Protein AF-A0A818LX24-F1 (afdb_monomer_lite)

Sequence (92 aa):
MIGLSKRDRTTFSNLKEFVSSNENWKRLRHHLTNTKLPYISYLGIYLTDLIRIDTLHPHSGGLETNQRKNTMNNICRVISEFQQSTYGLFYL

Radius of gyration: 18.37 Å; chains: 1; bounding box: 48×26×52 Å

Secondary structure (DSSP, 8-state):
--PPPHHHHHHHHHHHHHT--TTTTHHHHHHHHHPPSS----HHHHHHHHHHHHHHS---SSSPPHHHHHHHHHHHHHHHHHHT--------

Structure (mmCIF, N/CA/C/O backbone):
data_AF-A0A818LX24-F1
#
_entry.id   AF-A0A818LX24-F1
#
loop_
_atom_site.group_PDB
_atom_site.id
_atom_site.type_symbol
_atom_site.label_atom_id
_atom_site.label_alt_id
_atom_site.label_comp_id
_atom_site.label_asym_id
_atom_site.label_entity_id
_atom_site.label_seq_id
_atom_site.pdbx_PDB_ins_code
_atom_site.Cartn_x
_atom_site.Cartn_y
_atom_site.Cartn_z
_atom_site.occupancy
_atom_site.B_iso_or_equiv
_atom_site.auth_seq_id
_atom_site.auth_comp_id
_atom_site.auth_asym_id
_atom_site.auth_atom_id
_atom_site.pdbx_PDB_model_num
ATOM 1 N N . MET A 1 1 ? -31.108 -16.474 16.345 1.00 45.81 1 MET A N 1
ATOM 2 C CA . MET A 1 1 ? -30.033 -15.814 15.572 1.00 45.81 1 MET A CA 1
ATOM 3 C C . MET A 1 1 ? -29.832 -14.433 16.187 1.00 45.81 1 MET A C 1
ATOM 5 O O . MET A 1 1 ? -30.719 -13.601 16.058 1.00 45.81 1 MET A O 1
ATOM 9 N N . ILE A 1 2 ? -28.781 -14.229 16.986 1.00 59.53 2 ILE A N 1
ATOM 10 C CA . ILE A 1 2 ? -28.557 -12.950 17.683 1.00 59.53 2 ILE A CA 1
ATOM 11 C C . ILE A 1 2 ? -28.123 -11.931 16.624 1.00 59.53 2 ILE A C 1
ATOM 13 O O . ILE A 1 2 ? -27.073 -12.083 16.007 1.00 59.53 2 ILE A O 1
ATOM 17 N N . GLY A 1 3 ? -28.976 -10.947 16.342 1.00 78.38 3 GLY A N 1
ATOM 18 C CA . GLY A 1 3 ? -28.672 -9.898 15.374 1.00 78.38 3 GLY A CA 1
ATOM 19 C C . GLY A 1 3 ? -27.601 -8.948 15.910 1.00 78.38 3 GLY A C 1
ATOM 20 O O . GLY A 1 3 ? -27.630 -8.585 17.082 1.00 78.38 3 GLY A O 1
ATOM 21 N N . LEU A 1 4 ? -26.681 -8.514 15.041 1.00 84.81 4 LEU A N 1
ATOM 22 C CA . LEU A 1 4 ? -25.678 -7.481 15.345 1.00 84.81 4 LEU A CA 1
ATOM 23 C C . LEU A 1 4 ? -26.326 -6.230 15.964 1.00 84.81 4 LEU A C 1
ATOM 25 O O . LEU A 1 4 ? -27.476 -5.900 15.649 1.00 84.81 4 LEU A O 1
ATOM 29 N N . SER A 1 5 ? -25.605 -5.491 16.807 1.00 92.75 5 SER A N 1
ATOM 30 C CA . SER A 1 5 ? -26.120 -4.220 17.325 1.00 92.75 5 SER A CA 1
ATOM 31 C C . SER A 1 5 ? -26.166 -3.153 16.217 1.00 92.75 5 SER A C 1
ATOM 33 O O . SER A 1 5 ? -25.493 -3.258 15.186 1.00 92.75 5 SER A O 1
ATOM 35 N N . LYS A 1 6 ? -26.965 -2.089 16.401 1.00 92.88 6 LYS A N 1
ATOM 36 C CA . LYS A 1 6 ? -26.963 -0.941 15.468 1.00 92.88 6 LYS A CA 1
ATOM 37 C C . LYS A 1 6 ? -25.570 -0.306 15.384 1.00 92.88 6 LYS A C 1
ATOM 39 O O . LYS A 1 6 ? -25.142 0.060 14.295 1.00 92.88 6 LYS A O 1
ATOM 44 N N . ARG A 1 7 ? -24.869 -0.231 16.519 1.00 94.38 7 ARG A N 1
ATOM 45 C CA . ARG A 1 7 ? -23.499 0.277 16.615 1.00 94.38 7 ARG A CA 1
ATOM 46 C C . ARG A 1 7 ? -22.546 -0.539 15.743 1.00 94.38 7 ARG A C 1
ATOM 48 O O . ARG A 1 7 ? -21.859 0.049 14.917 1.00 94.38 7 ARG A O 1
ATOM 55 N N . ASP A 1 8 ? -22.566 -1.864 15.864 1.00 95.00 8 ASP A N 1
ATOM 56 C CA . ASP A 1 8 ? -21.647 -2.730 15.112 1.00 95.00 8 ASP A CA 1
ATOM 57 C C . ASP A 1 8 ? -21.905 -2.652 13.607 1.00 95.00 8 AS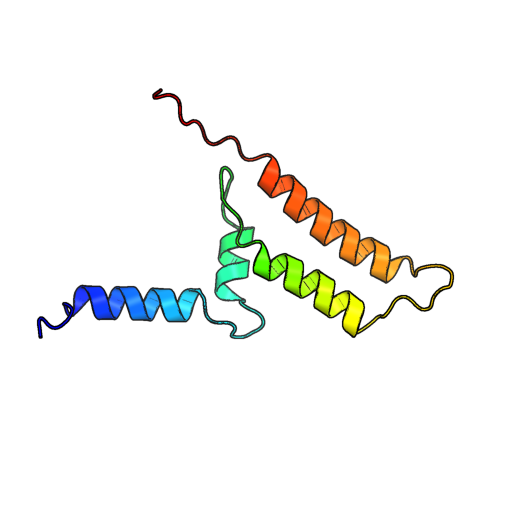P A C 1
ATOM 59 O O . ASP A 1 8 ? -20.964 -2.595 12.819 1.00 95.00 8 ASP A O 1
ATOM 63 N N . ARG A 1 9 ? -23.180 -2.564 13.198 1.00 94.56 9 ARG A N 1
ATOM 64 C CA . ARG A 1 9 ? -23.549 -2.335 11.792 1.00 94.56 9 ARG A CA 1
ATOM 65 C C . ARG A 1 9 ? -22.960 -1.034 11.252 1.00 94.56 9 ARG A C 1
ATOM 67 O O . ARG A 1 9 ? -22.394 -1.034 10.161 1.00 94.56 9 ARG A O 1
ATOM 74 N N . THR A 1 10 ? -23.075 0.057 12.007 1.00 96.00 10 THR A N 1
ATOM 75 C CA . THR A 1 10 ? -22.510 1.352 11.610 1.00 96.00 10 THR A CA 1
ATOM 76 C C . THR A 1 10 ? -20.987 1.289 11.529 1.00 96.00 10 THR A C 1
ATOM 78 O O . THR A 1 10 ? -20.417 1.688 10.516 1.00 96.00 10 THR A O 1
ATOM 81 N N . THR A 1 11 ? -20.318 0.738 12.547 1.00 96.25 11 THR A N 1
ATOM 82 C CA . THR A 1 11 ? -18.856 0.583 12.549 1.00 96.25 11 THR A CA 1
ATOM 83 C C . THR A 1 11 ? -18.382 -0.244 11.358 1.00 96.25 11 THR A C 1
ATOM 85 O O . THR A 1 11 ? -17.452 0.161 10.663 1.00 96.25 11 THR A O 1
ATOM 88 N N . PHE A 1 12 ? -19.050 -1.361 11.067 1.00 96.00 12 PHE A N 1
ATOM 89 C CA . PHE A 1 12 ? -18.722 -2.199 9.920 1.00 96.00 12 PHE A CA 1
ATOM 90 C C . PHE A 1 12 ? -18.919 -1.469 8.585 1.00 96.00 12 PHE A C 1
ATOM 92 O O . PHE A 1 12 ? -18.054 -1.548 7.715 1.00 96.00 12 PHE A O 1
ATOM 99 N N . SER A 1 13 ? -20.017 -0.724 8.422 1.00 96.00 13 SER A N 1
ATOM 100 C CA . SER A 1 13 ? -20.265 0.066 7.209 1.00 96.00 13 SER A CA 1
ATOM 101 C C . SER A 1 13 ? -19.160 1.096 6.969 1.00 96.00 13 SER A C 1
ATOM 103 O O . SER A 1 13 ? -18.645 1.198 5.857 1.00 96.00 13 SER A O 1
ATOM 105 N N . ASN A 1 14 ? -18.744 1.805 8.021 1.00 96.31 14 ASN A N 1
ATOM 106 C CA . ASN A 1 14 ? -17.673 2.796 7.938 1.00 96.31 14 ASN A CA 1
ATOM 107 C C . ASN A 1 14 ? -16.330 2.143 7.581 1.00 96.31 14 ASN A C 1
ATOM 109 O O . ASN A 1 14 ? -15.603 2.656 6.733 1.00 96.31 14 ASN A O 1
ATOM 113 N N . LEU A 1 15 ? -16.016 0.990 8.185 1.00 95.88 15 LEU A N 1
ATOM 114 C CA . LEU A 1 15 ? -14.816 0.220 7.849 1.00 95.88 15 LEU A CA 1
ATOM 115 C C . LEU A 1 15 ? -14.837 -0.233 6.389 1.00 95.88 15 LEU A C 1
ATOM 117 O O . LEU A 1 15 ? -13.845 -0.058 5.689 1.00 95.88 15 LEU A O 1
ATOM 121 N N . LYS A 1 16 ? -15.971 -0.755 5.909 1.00 95.88 16 LYS A N 1
ATOM 122 C CA . LYS A 1 16 ? -16.147 -1.182 4.515 1.00 95.88 16 LYS A CA 1
ATOM 123 C C . LYS A 1 16 ? -15.925 -0.030 3.536 1.00 95.88 16 LYS A C 1
ATOM 125 O O . LYS A 1 16 ? -15.270 -0.214 2.514 1.00 95.88 16 LYS A O 1
ATOM 130 N N . GLU A 1 17 ? -16.461 1.147 3.838 1.00 95.81 17 GLU A N 1
ATOM 131 C CA . GLU A 1 17 ? -16.270 2.340 3.013 1.00 95.81 17 GLU A CA 1
ATOM 132 C C . GLU A 1 17 ? -14.805 2.806 3.029 1.00 95.81 17 GLU A C 1
ATOM 134 O O . GLU A 1 17 ? -14.239 3.127 1.981 1.00 95.81 17 GLU A O 1
ATOM 139 N N . PHE A 1 18 ? -14.170 2.784 4.203 1.00 94.62 18 PHE A N 1
ATOM 140 C CA . PHE A 1 18 ? -12.769 3.152 4.392 1.00 94.62 18 PHE A CA 1
ATOM 141 C C . PHE A 1 18 ? -11.805 2.256 3.598 1.00 94.62 18 PHE A C 1
ATOM 143 O O . PHE A 1 18 ? -10.909 2.778 2.934 1.00 94.62 18 PHE A O 1
ATOM 150 N N . VAL A 1 19 ? -12.014 0.933 3.608 1.00 92.88 19 VAL A N 1
ATOM 151 C CA . VAL A 1 19 ? -11.174 -0.041 2.877 1.00 92.88 19 VAL A CA 1
ATOM 152 C C . VAL A 1 19 ? -11.636 -0.304 1.440 1.00 92.88 19 VAL A C 1
ATOM 154 O O . VAL A 1 19 ? -11.098 -1.191 0.774 1.00 92.88 19 VAL A O 1
ATOM 157 N N . SER A 1 20 ? -12.635 0.432 0.948 1.00 94.62 20 SER A N 1
ATOM 158 C CA . SER A 1 20 ? -13.164 0.228 -0.403 1.00 94.62 20 SER A CA 1
ATOM 159 C C . SER A 1 20 ? -12.088 0.441 -1.474 1.00 94.62 20 SER A C 1
ATOM 161 O O . SER A 1 20 ? -11.234 1.321 -1.364 1.00 94.62 20 SER A O 1
ATOM 163 N N . SER A 1 21 ? -12.153 -0.343 -2.551 1.00 92.19 21 SER A N 1
ATOM 164 C CA . SER A 1 21 ? -11.246 -0.238 -3.704 1.00 92.19 21 SER A CA 1
ATOM 165 C C . SER A 1 21 ? -11.560 0.944 -4.630 1.00 92.19 21 SER A C 1
ATOM 167 O O . SER A 1 21 ? -10.937 1.089 -5.684 1.00 92.19 21 SER A O 1
ATOM 169 N N . ASN A 1 22 ? -12.510 1.801 -4.248 1.00 93.25 22 ASN A N 1
ATOM 170 C CA . ASN A 1 22 ? -12.913 2.977 -5.010 1.00 93.25 22 ASN A CA 1
ATOM 171 C C . ASN A 1 22 ? -11.716 3.904 -5.247 1.00 93.25 22 ASN A C 1
ATOM 173 O O . ASN A 1 22 ? -10.924 4.159 -4.336 1.00 93.25 22 ASN A O 1
ATOM 177 N N . GLU A 1 23 ? -11.594 4.400 -6.481 1.00 92.69 23 GLU A N 1
ATOM 178 C CA . GLU A 1 23 ? -10.493 5.276 -6.904 1.00 92.69 23 GLU A CA 1
ATOM 179 C C . GLU A 1 23 ? -9.109 4.727 -6.495 1.00 92.69 23 GLU A C 1
ATOM 181 O O . GLU A 1 23 ? -8.280 5.455 -5.954 1.00 92.69 23 GLU A O 1
ATOM 186 N N . ASN A 1 24 ? -8.857 3.429 -6.717 1.00 92.00 24 ASN A N 1
ATOM 187 C CA . ASN A 1 24 ? -7.597 2.771 -6.344 1.00 92.00 24 ASN A CA 1
ATOM 188 C C . ASN A 1 24 ? -7.306 2.875 -4.830 1.00 92.00 24 ASN A C 1
ATOM 190 O O . ASN A 1 24 ? -6.217 3.274 -4.422 1.00 92.00 24 ASN A O 1
ATOM 194 N N . TRP A 1 25 ? -8.284 2.523 -3.988 1.00 94.12 25 TRP A N 1
ATOM 195 C CA . TRP A 1 25 ? -8.178 2.575 -2.520 1.00 94.12 25 TRP A CA 1
ATOM 196 C C . TRP A 1 25 ? -7.810 3.963 -1.972 1.00 94.12 25 TRP A C 1
ATOM 198 O O . TRP A 1 25 ? -7.093 4.073 -0.977 1.00 94.12 25 TRP A O 1
ATOM 208 N N . LYS A 1 26 ? -8.290 5.043 -2.601 1.00 94.94 26 LYS A N 1
ATOM 209 C CA . LYS A 1 26 ? -7.908 6.435 -2.291 1.00 94.94 26 LYS A CA 1
ATOM 210 C C . LYS A 1 26 ? -7.963 6.785 -0.804 1.00 94.94 26 LYS A C 1
ATOM 212 O O . LYS A 1 26 ? -7.026 7.386 -0.286 1.00 94.94 26 LYS A O 1
ATOM 217 N N . ARG A 1 27 ? -9.045 6.409 -0.113 1.00 94.38 27 ARG A N 1
ATOM 218 C CA . ARG A 1 27 ? -9.232 6.703 1.322 1.00 94.38 27 ARG A CA 1
ATOM 219 C C . ARG A 1 27 ? -8.207 5.988 2.186 1.00 94.38 27 ARG A C 1
ATOM 221 O O . ARG A 1 27 ? -7.575 6.619 3.031 1.00 94.38 27 ARG A O 1
ATOM 228 N N . LEU A 1 28 ? -8.018 4.696 1.930 1.00 92.69 28 LEU A N 1
ATOM 229 C CA . LEU A 1 28 ? -7.014 3.901 2.612 1.00 92.69 28 LEU A CA 1
ATOM 230 C C . LEU A 1 28 ? -5.624 4.480 2.332 1.00 92.69 28 LEU A C 1
ATOM 232 O O . LEU A 1 28 ? -4.943 4.845 3.277 1.00 92.69 28 LEU A O 1
ATOM 236 N N . ARG A 1 29 ? -5.247 4.706 1.068 1.00 92.12 29 ARG A N 1
ATOM 237 C CA . ARG A 1 29 ? -3.958 5.319 0.695 1.00 92.12 29 ARG A CA 1
ATOM 238 C C . ARG A 1 29 ? -3.707 6.652 1.392 1.00 92.12 29 ARG A C 1
ATOM 240 O O . ARG A 1 29 ? -2.625 6.838 1.931 1.00 92.12 29 ARG A O 1
ATOM 247 N N . HIS A 1 30 ? -4.699 7.542 1.425 1.00 92.69 30 HIS A N 1
ATOM 248 C CA . HIS A 1 30 ? -4.583 8.821 2.123 1.00 92.69 30 HIS A CA 1
ATOM 249 C C . HIS A 1 30 ? -4.305 8.638 3.620 1.00 92.69 30 HIS A C 1
ATOM 251 O O . HIS A 1 30 ? -3.492 9.362 4.188 1.00 92.69 30 HIS A O 1
ATOM 257 N N . HIS A 1 31 ? -4.942 7.662 4.267 1.00 90.81 31 HIS A N 1
ATOM 258 C CA . HIS A 1 31 ? -4.623 7.326 5.650 1.00 90.81 31 HIS A CA 1
ATOM 259 C C . HIS A 1 31 ? -3.190 6.787 5.777 1.00 90.81 31 HIS A C 1
ATOM 261 O O . HIS A 1 31 ? -2.412 7.333 6.552 1.00 90.81 31 HIS A O 1
ATOM 267 N N . LEU A 1 32 ? -2.812 5.795 4.958 1.00 87.00 32 LEU A N 1
ATOM 268 C CA . LEU A 1 32 ? -1.477 5.178 4.965 1.00 87.00 32 LEU A CA 1
ATOM 269 C C . LEU A 1 32 ? -0.347 6.206 4.831 1.00 87.00 32 LEU A C 1
ATOM 271 O O . LEU A 1 32 ? 0.661 6.097 5.518 1.00 87.00 32 LEU A O 1
ATOM 275 N N . THR A 1 33 ? -0.515 7.211 3.968 1.00 84.88 33 THR A N 1
ATOM 276 C CA . THR A 1 33 ? 0.502 8.248 3.729 1.00 84.88 33 THR A CA 1
ATOM 277 C C . THR A 1 33 ? 0.652 9.243 4.878 1.00 84.88 33 THR A C 1
ATOM 279 O O . THR A 1 33 ? 1.676 9.911 4.960 1.00 84.88 33 THR A O 1
ATOM 282 N N . ASN A 1 34 ? -0.360 9.371 5.741 1.00 87.81 34 ASN A N 1
ATOM 283 C CA . ASN A 1 34 ? -0.372 10.334 6.846 1.00 87.81 34 ASN A CA 1
ATOM 284 C C . ASN A 1 34 ? -0.128 9.685 8.220 1.00 87.81 34 ASN A C 1
ATOM 286 O O . ASN A 1 34 ? 0.025 10.395 9.216 1.00 87.81 34 ASN A O 1
ATOM 290 N N . THR A 1 35 ? -0.088 8.354 8.299 1.00 84.94 35 THR A N 1
ATOM 291 C CA . THR A 1 35 ? 0.161 7.628 9.549 1.00 84.94 35 THR A CA 1
ATOM 292 C C . THR A 1 35 ? 1.655 7.609 9.880 1.00 84.94 35 THR A C 1
ATOM 294 O O . THR A 1 35 ? 2.490 7.268 9.045 1.00 84.94 35 THR A O 1
ATOM 297 N N . LYS A 1 36 ? 2.003 7.962 11.123 1.00 81.62 36 LYS A N 1
ATOM 298 C CA . LYS A 1 36 ? 3.379 7.880 11.639 1.00 81.62 36 LYS A CA 1
ATOM 299 C C . LYS A 1 36 ? 3.710 6.448 12.070 1.00 81.62 36 LYS A C 1
ATOM 301 O O . LYS A 1 36 ? 2.836 5.737 12.559 1.00 81.62 36 LYS A O 1
ATOM 306 N N . LEU A 1 37 ? 4.974 6.048 11.927 1.00 80.00 37 LEU A N 1
ATOM 307 C CA . LEU A 1 37 ? 5.470 4.768 12.443 1.00 80.00 37 LEU A CA 1
ATOM 308 C C . LEU A 1 37 ? 5.402 4.719 13.988 1.00 80.00 37 LEU A C 1
ATOM 310 O O . LEU A 1 37 ? 5.502 5.776 14.620 1.00 80.00 37 LEU A O 1
ATOM 314 N N . PRO A 1 38 ? 5.284 3.524 14.606 1.00 78.56 38 PRO A N 1
ATOM 315 C CA . PRO A 1 38 ? 5.240 2.198 13.979 1.00 78.56 38 PRO A CA 1
ATOM 316 C C . PRO A 1 38 ? 3.858 1.875 13.392 1.00 78.56 38 PRO A C 1
ATOM 318 O O . PRO A 1 38 ? 2.832 2.063 14.042 1.00 78.56 38 PRO A O 1
ATOM 321 N N . TYR A 1 39 ? 3.825 1.384 12.152 1.00 77.81 39 TYR A N 1
ATOM 322 C CA . TYR A 1 39 ? 2.579 1.114 11.435 1.00 77.81 39 TYR A CA 1
ATOM 323 C C . TYR A 1 39 ? 2.720 -0.082 10.482 1.00 77.81 39 TYR A C 1
ATOM 325 O O . TYR A 1 39 ? 3.612 -0.113 9.632 1.00 77.81 39 TYR A O 1
ATOM 333 N N . ILE A 1 40 ? 1.814 -1.062 10.601 1.00 80.06 40 ILE A N 1
ATOM 334 C CA . ILE A 1 40 ? 1.780 -2.232 9.713 1.00 80.06 40 ILE A CA 1
ATOM 335 C C . ILE A 1 40 ? 1.057 -1.832 8.431 1.00 80.06 40 ILE A C 1
ATOM 337 O O . ILE A 1 40 ? -0.173 -1.762 8.397 1.00 80.06 40 ILE A O 1
ATOM 341 N N . SER A 1 41 ? 1.828 -1.577 7.375 1.00 80.19 41 SER A N 1
ATOM 342 C CA . SER A 1 41 ? 1.274 -1.196 6.077 1.00 80.19 41 SER A CA 1
AT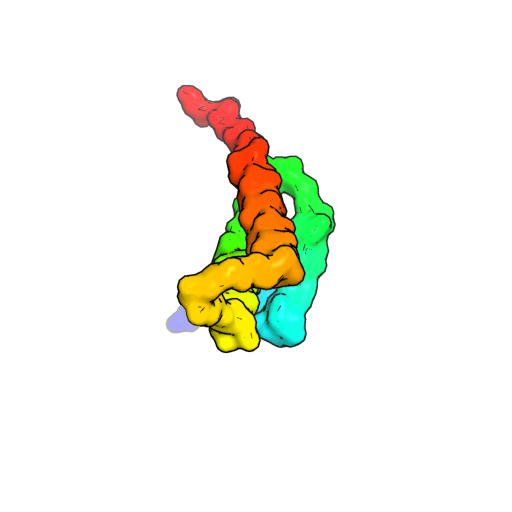OM 343 C C . SER A 1 41 ? 0.438 -2.296 5.429 1.00 80.19 41 SER A C 1
ATOM 345 O O . SER A 1 41 ? 0.762 -3.484 5.492 1.00 80.19 41 SER A O 1
ATOM 347 N N . TYR A 1 42 ? -0.645 -1.891 4.756 1.00 85.12 42 TYR A N 1
ATOM 348 C CA . TYR A 1 42 ? -1.420 -2.792 3.907 1.00 85.12 42 TYR A CA 1
ATOM 349 C C . TYR A 1 42 ? -0.658 -3.062 2.603 1.00 85.12 42 TYR A C 1
ATOM 351 O O . TYR A 1 42 ? -0.902 -2.447 1.562 1.00 85.12 42 TYR A O 1
ATOM 359 N N . LEU A 1 43 ? 0.299 -3.987 2.687 1.00 88.19 43 LEU A N 1
ATOM 360 C CA . LEU A 1 43 ? 1.269 -4.293 1.637 1.00 88.19 43 LEU A CA 1
ATOM 361 C C . LEU A 1 43 ? 0.618 -4.598 0.278 1.00 88.19 43 LEU A C 1
ATOM 363 O O . LEU A 1 43 ? 1.144 -4.200 -0.760 1.00 88.19 43 LEU A O 1
ATOM 367 N N . GLY A 1 44 ? -0.559 -5.234 0.280 1.00 90.44 44 GLY A N 1
ATOM 368 C CA . GLY A 1 44 ? -1.288 -5.602 -0.937 1.00 90.44 44 GLY A CA 1
ATOM 369 C C . GLY A 1 44 ? -1.563 -4.429 -1.887 1.00 90.44 44 GLY A C 1
ATOM 370 O O . GLY A 1 44 ? -1.537 -4.617 -3.101 1.00 90.44 44 GLY A O 1
ATOM 371 N N . ILE A 1 45 ? -1.746 -3.209 -1.367 1.00 91.50 45 ILE A N 1
ATOM 372 C CA . ILE A 1 45 ? -1.935 -2.007 -2.194 1.00 91.50 45 ILE A CA 1
ATOM 373 C C . ILE A 1 45 ? -0.672 -1.679 -3.003 1.00 91.50 45 ILE A C 1
ATOM 375 O O . ILE A 1 45 ? -0.755 -1.440 -4.205 1.00 91.50 45 ILE A O 1
ATOM 379 N N . TYR A 1 46 ? 0.498 -1.726 -2.367 1.00 92.31 46 TYR A N 1
ATOM 380 C CA . TYR A 1 46 ? 1.774 -1.420 -3.018 1.00 92.31 46 TYR A CA 1
ATOM 381 C C . TYR A 1 46 ? 2.213 -2.537 -3.971 1.00 92.31 46 TYR A C 1
ATOM 383 O O . TYR A 1 46 ? 2.747 -2.267 -5.044 1.00 92.31 46 TYR A O 1
ATOM 391 N N . LEU A 1 47 ? 1.928 -3.798 -3.630 1.00 93.50 47 LEU A N 1
ATOM 392 C CA . LEU A 1 47 ? 2.164 -4.927 -4.536 1.00 93.50 47 LEU A CA 1
ATOM 393 C C . LEU A 1 47 ? 1.274 -4.853 -5.783 1.00 93.50 47 LEU A C 1
ATOM 395 O O . LEU A 1 47 ? 1.735 -5.145 -6.884 1.00 93.50 47 LEU A O 1
ATOM 399 N N . THR A 1 48 ? 0.024 -4.404 -5.633 1.00 93.94 48 THR A N 1
ATOM 400 C CA . THR A 1 48 ? -0.872 -4.164 -6.774 1.00 93.94 48 THR A CA 1
ATOM 401 C C . THR A 1 48 ? -0.308 -3.085 -7.701 1.00 93.94 48 THR A C 1
ATOM 403 O O . THR A 1 48 ? -0.421 -3.217 -8.918 1.00 93.94 48 THR A O 1
ATOM 406 N N . ASP A 1 49 ? 0.352 -2.054 -7.163 1.00 93.81 49 ASP A N 1
ATOM 407 C CA . ASP A 1 49 ? 1.011 -1.029 -7.982 1.00 93.81 49 ASP A CA 1
ATOM 408 C C . ASP A 1 49 ? 2.182 -1.604 -8.790 1.00 93.81 49 ASP A C 1
ATOM 410 O O . ASP A 1 49 ? 2.309 -1.292 -9.974 1.00 93.81 49 ASP A O 1
ATOM 414 N N . LEU A 1 50 ? 2.994 -2.487 -8.196 1.00 94.88 50 LEU A N 1
ATOM 415 C CA . LEU A 1 50 ? 4.070 -3.182 -8.916 1.00 94.88 50 LEU A CA 1
ATOM 416 C C . LEU A 1 50 ? 3.519 -4.033 -10.066 1.00 94.88 50 LEU A C 1
ATOM 418 O O . LEU A 1 50 ? 4.004 -3.920 -11.190 1.00 94.88 50 LEU A O 1
ATOM 422 N N . ILE A 1 51 ? 2.473 -4.826 -9.806 1.00 94.62 51 ILE A N 1
ATOM 423 C CA . ILE A 1 51 ? 1.808 -5.648 -10.831 1.00 94.62 51 ILE A CA 1
ATOM 424 C C . ILE A 1 51 ? 1.221 -4.762 -11.932 1.00 94.62 51 ILE A C 1
ATOM 426 O O . ILE A 1 51 ? 1.345 -5.071 -13.116 1.00 94.62 51 ILE A O 1
ATOM 430 N N . ARG A 1 52 ? 0.595 -3.638 -11.567 1.00 92.88 52 ARG A N 1
ATOM 431 C CA . ARG A 1 52 ? -0.005 -2.709 -12.530 1.00 92.88 52 ARG A CA 1
ATOM 432 C C . ARG A 1 52 ? 1.048 -2.079 -13.439 1.00 92.88 52 ARG A C 1
ATOM 434 O O . ARG A 1 52 ? 0.812 -1.986 -14.641 1.00 92.88 52 ARG A O 1
ATOM 441 N N . ILE A 1 53 ? 2.184 -1.656 -12.884 1.00 93.81 53 ILE A N 1
ATOM 442 C CA . ILE A 1 53 ? 3.307 -1.123 -13.668 1.00 93.81 53 ILE A CA 1
ATOM 443 C C . ILE A 1 53 ? 3.820 -2.185 -14.633 1.00 93.81 53 ILE A C 1
ATOM 445 O O . ILE A 1 53 ? 3.976 -1.891 -15.812 1.00 93.81 53 ILE A O 1
ATOM 449 N N . ASP A 1 54 ? 4.030 -3.410 -14.153 1.00 92.12 54 ASP A N 1
ATOM 450 C CA . ASP A 1 54 ? 4.511 -4.509 -14.988 1.00 92.12 54 ASP A CA 1
ATOM 451 C C . ASP A 1 54 ? 3.515 -4.883 -16.097 1.00 92.12 54 ASP A C 1
ATOM 453 O O . ASP A 1 54 ? 3.905 -5.128 -17.230 1.00 92.12 54 ASP A O 1
ATOM 457 N N . THR A 1 55 ? 2.214 -4.822 -15.811 1.00 92.62 55 THR A N 1
ATOM 458 C CA . THR A 1 55 ? 1.165 -5.109 -16.801 1.00 92.62 55 THR A CA 1
ATOM 459 C C . THR A 1 55 ? 1.069 -4.024 -17.881 1.00 92.62 55 THR A C 1
ATOM 461 O O . THR A 1 55 ? 0.877 -4.336 -19.052 1.00 92.62 55 THR A O 1
ATOM 464 N N . LEU A 1 56 ? 1.170 -2.741 -17.506 1.00 91.25 56 LEU A N 1
ATOM 465 C CA . LEU A 1 56 ? 1.065 -1.611 -18.446 1.00 91.25 56 LEU A CA 1
ATOM 466 C C . LEU A 1 56 ? 2.362 -1.361 -19.222 1.00 91.25 56 LEU A C 1
ATOM 468 O O . LEU A 1 56 ? 2.331 -0.885 -20.357 1.00 91.25 56 LEU A O 1
ATOM 472 N N . HIS A 1 57 ? 3.496 -1.659 -18.597 1.00 89.69 57 HIS A N 1
ATOM 473 C CA . HIS A 1 57 ? 4.833 -1.464 -19.137 1.00 89.69 57 HIS A CA 1
ATOM 474 C C . HIS A 1 57 ? 5.641 -2.747 -18.913 1.00 89.69 57 HIS A C 1
ATOM 476 O O . HIS A 1 57 ? 6.527 -2.775 -18.053 1.00 89.69 57 HIS A O 1
ATOM 482 N N . PRO A 1 58 ? 5.324 -3.827 -19.647 1.00 87.75 58 PRO A N 1
ATOM 483 C CA . PRO A 1 58 ? 6.023 -5.091 -19.489 1.00 87.75 58 PRO A CA 1
ATOM 484 C C . PRO A 1 58 ? 7.495 -4.931 -19.848 1.00 87.75 58 PRO A C 1
ATOM 486 O O . PRO A 1 58 ? 7.859 -4.207 -20.779 1.00 87.75 58 PRO A O 1
ATOM 489 N N . HIS A 1 59 ? 8.347 -5.632 -19.105 1.00 84.25 59 HIS A N 1
ATOM 490 C CA . HIS A 1 59 ? 9.768 -5.684 -19.409 1.00 84.25 59 HIS A CA 1
ATOM 491 C C . HIS A 1 59 ? 9.972 -6.334 -20.787 1.00 84.25 59 HIS A C 1
ATOM 493 O O . HIS A 1 59 ? 9.642 -7.501 -20.990 1.00 84.25 59 HIS A O 1
ATOM 499 N N . SER A 1 60 ? 10.535 -5.592 -21.741 1.00 80.12 60 SER A N 1
ATOM 500 C CA . SER A 1 60 ? 10.660 -6.018 -23.144 1.00 80.12 60 SER A CA 1
ATOM 501 C C . SER A 1 60 ? 11.840 -6.961 -23.422 1.00 80.12 60 SER A C 1
ATOM 503 O O . SER A 1 60 ? 12.109 -7.287 -24.575 1.00 80.12 60 SER A O 1
ATOM 505 N N . GLY A 1 61 ? 12.566 -7.397 -22.387 1.00 74.25 61 GLY A N 1
ATOM 506 C CA . GLY A 1 61 ? 13.738 -8.276 -22.519 1.00 74.25 61 GLY A CA 1
ATOM 507 C C . GLY A 1 61 ? 15.024 -7.556 -22.945 1.00 74.25 61 GLY A C 1
ATOM 508 O O . GLY A 1 61 ? 16.060 -8.200 -23.083 1.00 74.25 61 GLY A O 1
ATOM 509 N N . GLY A 1 62 ? 14.964 -6.234 -23.137 1.00 78.69 62 GLY A N 1
ATOM 510 C CA . GLY A 1 62 ? 16.103 -5.365 -23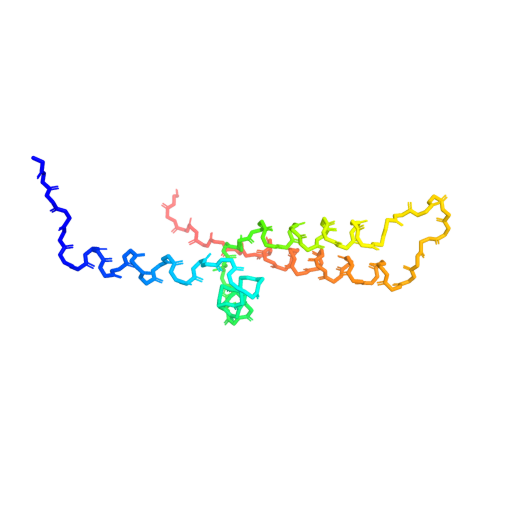.439 1.00 78.69 62 GLY A CA 1
ATOM 511 C C . GLY A 1 62 ? 16.499 -4.467 -22.264 1.00 78.69 62 GLY A C 1
ATOM 512 O O . GLY A 1 62 ? 16.259 -4.790 -21.104 1.00 78.69 62 GLY A O 1
ATOM 513 N N . LEU A 1 63 ? 17.115 -3.319 -22.566 1.00 77.12 63 LEU A N 1
ATOM 514 C CA . LEU A 1 63 ? 17.446 -2.318 -21.551 1.00 77.12 63 LEU A CA 1
ATOM 515 C C . LEU A 1 63 ? 16.172 -1.710 -20.960 1.00 77.12 63 LEU A C 1
ATOM 517 O O . LEU A 1 63 ? 15.362 -1.098 -21.655 1.00 77.12 63 LEU A O 1
ATOM 521 N N . GLU A 1 64 ? 16.041 -1.872 -19.653 1.00 81.62 64 GLU A N 1
ATOM 522 C CA . GLU A 1 64 ? 14.911 -1.395 -18.880 1.00 81.62 64 GLU A CA 1
ATOM 523 C C . GLU A 1 64 ? 14.822 0.138 -18.874 1.00 81.62 64 GLU A C 1
ATOM 525 O O . GLU A 1 64 ? 15.817 0.835 -18.656 1.00 81.62 64 GLU A O 1
ATOM 530 N N . THR A 1 65 ? 13.621 0.686 -19.086 1.00 86.88 65 THR A N 1
ATOM 531 C CA . THR A 1 65 ? 13.455 2.146 -19.114 1.00 86.88 65 THR A CA 1
ATOM 532 C C . THR A 1 65 ? 13.721 2.758 -17.737 1.00 86.88 65 THR A C 1
ATOM 534 O O . THR A 1 65 ? 13.244 2.270 -16.709 1.00 86.88 65 THR A O 1
ATOM 537 N N . ASN A 1 66 ? 14.427 3.893 -17.709 1.00 89.81 66 ASN A N 1
ATOM 538 C CA . ASN A 1 66 ? 14.678 4.626 -16.463 1.00 89.81 66 ASN A CA 1
ATOM 539 C C . ASN A 1 66 ? 13.374 5.014 -15.751 1.00 89.81 66 ASN A C 1
ATOM 541 O O . ASN A 1 66 ? 13.322 5.023 -14.525 1.00 89.81 66 ASN A O 1
ATOM 545 N N . GLN A 1 67 ? 12.309 5.296 -16.506 1.00 90.00 67 GLN A N 1
ATOM 546 C CA . GLN A 1 67 ? 11.008 5.648 -15.948 1.00 90.00 67 GLN A CA 1
ATOM 547 C C . GLN A 1 67 ? 10.401 4.494 -15.141 1.00 90.00 67 GLN A C 1
ATOM 549 O O . GLN A 1 67 ? 10.132 4.680 -13.955 1.00 90.00 67 GLN A O 1
ATOM 554 N N . ARG A 1 68 ? 10.240 3.301 -15.738 1.00 91.75 68 ARG A N 1
ATOM 555 C CA . ARG A 1 68 ? 9.676 2.129 -15.043 1.00 91.75 68 ARG A CA 1
ATOM 556 C C . ARG A 1 68 ? 10.521 1.754 -13.828 1.00 91.75 68 ARG A C 1
ATOM 558 O O . ARG A 1 68 ? 9.978 1.612 -12.731 1.00 91.75 68 ARG A O 1
ATOM 565 N N . LYS A 1 69 ? 11.847 1.710 -13.992 1.00 92.25 69 LYS A N 1
ATOM 566 C CA . LYS A 1 69 ? 12.792 1.449 -12.899 1.00 92.25 69 LYS A CA 1
ATOM 567 C C . LYS A 1 69 ? 12.618 2.429 -11.737 1.00 92.25 69 LYS A C 1
ATOM 569 O O . LYS A 1 69 ? 12.509 2.001 -10.591 1.00 92.25 69 LYS A O 1
ATOM 574 N N . ASN A 1 70 ? 12.547 3.731 -12.014 1.00 94.62 70 ASN A N 1
ATOM 575 C CA . ASN A 1 70 ? 12.378 4.751 -10.977 1.00 94.62 70 ASN A CA 1
ATOM 576 C C . ASN A 1 70 ? 11.032 4.619 -10.255 1.00 94.62 70 ASN A C 1
ATOM 578 O O . ASN A 1 70 ? 10.983 4.727 -9.029 1.00 94.62 70 ASN A O 1
ATOM 582 N N . THR A 1 71 ? 9.947 4.348 -10.986 1.00 93.94 71 THR A N 1
ATOM 583 C CA . THR A 1 71 ? 8.622 4.165 -10.382 1.00 93.94 71 THR A CA 1
ATOM 584 C C . THR A 1 71 ? 8.578 2.934 -9.476 1.00 93.94 71 THR A C 1
ATOM 586 O O . THR A 1 71 ? 8.133 3.043 -8.333 1.00 93.94 71 THR A O 1
ATOM 589 N N . MET A 1 72 ? 9.088 1.785 -9.934 1.00 94.75 72 MET A N 1
ATOM 590 C CA . MET A 1 72 ? 9.144 0.562 -9.121 1.00 94.75 72 MET A CA 1
ATOM 591 C C . MET A 1 72 ? 10.051 0.737 -7.897 1.00 94.75 72 MET A C 1
ATOM 593 O O . MET A 1 72 ? 9.660 0.377 -6.788 1.00 94.75 72 MET A O 1
ATOM 597 N N . ASN A 1 73 ? 11.217 1.369 -8.064 1.00 95.50 73 ASN A N 1
ATOM 598 C CA . ASN A 1 73 ? 12.131 1.653 -6.956 1.00 95.50 73 ASN A CA 1
ATOM 599 C C . ASN A 1 73 ? 11.495 2.550 -5.891 1.00 95.50 73 ASN A C 1
ATOM 601 O O . ASN A 1 73 ? 11.713 2.328 -4.702 1.00 95.50 73 ASN A O 1
ATOM 605 N N . ASN A 1 74 ? 10.692 3.542 -6.287 1.00 95.00 74 ASN A N 1
ATOM 606 C CA . ASN A 1 74 ? 9.989 4.383 -5.322 1.00 95.00 74 ASN A CA 1
ATOM 607 C C . ASN A 1 74 ? 8.984 3.575 -4.482 1.00 95.00 74 ASN A C 1
ATOM 609 O O . ASN A 1 74 ? 8.876 3.809 -3.281 1.00 95.00 74 ASN A O 1
ATOM 613 N N . ILE A 1 75 ? 8.293 2.600 -5.081 1.00 94.12 75 ILE A N 1
ATOM 614 C CA . ILE A 1 75 ? 7.389 1.704 -4.343 1.00 94.12 75 ILE A CA 1
ATOM 615 C C . ILE A 1 75 ? 8.183 0.826 -3.371 1.00 94.12 75 ILE A C 1
ATOM 617 O O . ILE A 1 75 ? 7.834 0.754 -2.194 1.00 94.12 75 ILE A O 1
ATOM 621 N N . CYS A 1 76 ? 9.278 0.212 -3.830 1.00 94.31 76 CYS A N 1
ATOM 622 C CA . CYS A 1 76 ? 10.146 -0.593 -2.971 1.00 94.31 76 CYS A CA 1
ATOM 623 C C . CYS A 1 76 ? 10.691 0.222 -1.791 1.00 94.31 76 CYS A C 1
ATOM 625 O O . CYS A 1 76 ? 10.656 -0.256 -0.663 1.00 94.31 76 CYS A O 1
ATOM 627 N N . ARG A 1 77 ? 11.113 1.473 -2.026 1.00 93.50 77 ARG A N 1
ATOM 628 C CA . ARG A 1 77 ? 11.570 2.386 -0.969 1.00 93.50 77 ARG A CA 1
ATOM 629 C C . ARG A 1 77 ? 10.502 2.587 0.106 1.00 93.50 77 ARG A C 1
ATOM 631 O O . ARG A 1 77 ? 10.799 2.422 1.282 1.00 93.50 77 ARG A O 1
ATOM 638 N N . VAL A 1 78 ? 9.266 2.893 -0.291 1.00 90.00 78 VAL A N 1
ATOM 639 C CA . VAL A 1 78 ? 8.144 3.082 0.647 1.00 90.00 78 VAL A CA 1
ATOM 640 C C . VAL A 1 78 ? 7.867 1.805 1.450 1.00 90.00 78 VAL A C 1
ATOM 642 O O . VAL A 1 78 ? 7.672 1.866 2.661 1.00 90.00 78 VAL A O 1
ATOM 645 N N . ILE A 1 79 ? 7.905 0.631 0.810 1.00 89.88 79 ILE A N 1
ATOM 646 C CA . ILE A 1 79 ? 7.752 -0.657 1.507 1.00 89.88 79 ILE A CA 1
ATOM 647 C C . ILE A 1 79 ? 8.871 -0.848 2.543 1.00 89.88 79 ILE A C 1
ATOM 649 O O . ILE A 1 79 ? 8.590 -1.213 3.686 1.00 89.88 79 ILE A O 1
ATOM 653 N N . SER A 1 80 ? 10.122 -0.567 2.173 1.00 89.56 80 SER A N 1
ATOM 654 C CA . SER A 1 80 ? 11.273 -0.665 3.075 1.00 89.56 80 SER A CA 1
ATOM 655 C C . SER A 1 80 ? 11.212 0.323 4.241 1.00 89.56 80 SER A C 1
ATOM 657 O O . SER A 1 80 ? 11.672 -0.002 5.331 1.00 89.56 80 SER A O 1
ATOM 659 N N . GLU A 1 81 ? 10.629 1.508 4.058 1.00 86.62 81 GLU A N 1
ATOM 660 C CA . GLU A 1 81 ? 10.392 2.465 5.149 1.00 86.62 81 GLU A CA 1
ATOM 661 C C . GLU A 1 81 ? 9.414 1.902 6.185 1.00 86.62 81 GLU A C 1
ATOM 663 O O . GLU A 1 81 ? 9.678 1.973 7.384 1.00 86.62 81 GLU A O 1
ATOM 668 N N . PHE A 1 82 ? 8.327 1.254 5.754 1.00 83.56 82 PHE A N 1
ATOM 669 C CA . PHE A 1 82 ? 7.393 0.619 6.690 1.00 83.56 82 PHE A CA 1
ATOM 670 C C . PHE A 1 82 ? 8.028 -0.526 7.488 1.00 83.56 82 PHE A C 1
ATOM 672 O O . PHE A 1 82 ? 7.693 -0.716 8.660 1.00 83.56 82 PHE A O 1
ATOM 679 N N . GLN A 1 83 ? 8.961 -1.267 6.883 1.00 82.31 83 GLN A N 1
ATOM 680 C CA . GLN A 1 83 ? 9.681 -2.374 7.528 1.00 82.31 83 GLN A CA 1
ATOM 681 C C . GLN A 1 83 ? 10.625 -1.919 8.650 1.00 82.31 83 GLN A C 1
ATOM 683 O O . GLN A 1 83 ? 10.983 -2.730 9.498 1.00 82.31 83 GLN A O 1
ATOM 688 N N . GLN A 1 84 ? 10.986 -0.635 8.700 1.00 83.56 84 GLN A N 1
ATOM 689 C CA . GLN A 1 84 ? 11.800 -0.064 9.780 1.00 83.56 84 GLN A CA 1
ATOM 690 C C . GLN A 1 84 ? 10.990 0.212 11.059 1.00 83.56 84 GLN A C 1
ATOM 692 O O . GLN A 1 84 ? 11.534 0.711 12.041 1.00 83.56 84 GLN A O 1
ATOM 697 N N . SER A 1 85 ? 9.687 -0.093 11.071 1.00 82.06 85 SER A N 1
ATOM 698 C CA . SER A 1 85 ? 8.843 0.061 12.258 1.00 82.06 85 SER A CA 1
ATOM 699 C C . SER A 1 85 ? 9.297 -0.859 13.393 1.00 82.06 85 SER A C 1
ATOM 701 O O . SER A 1 85 ? 9.151 -2.077 13.307 1.00 82.06 85 SER A O 1
ATOM 703 N N . THR A 1 86 ? 9.746 -0.275 14.502 1.00 82.50 86 THR A N 1
ATOM 704 C CA . THR A 1 86 ? 9.976 -1.011 15.750 1.00 82.50 86 THR A CA 1
ATOM 705 C C . THR A 1 86 ? 8.692 -1.039 16.569 1.00 82.50 86 THR A C 1
ATOM 707 O O . THR A 1 86 ? 8.248 -0.018 17.097 1.00 82.50 86 THR A O 1
ATOM 710 N N . TYR A 1 87 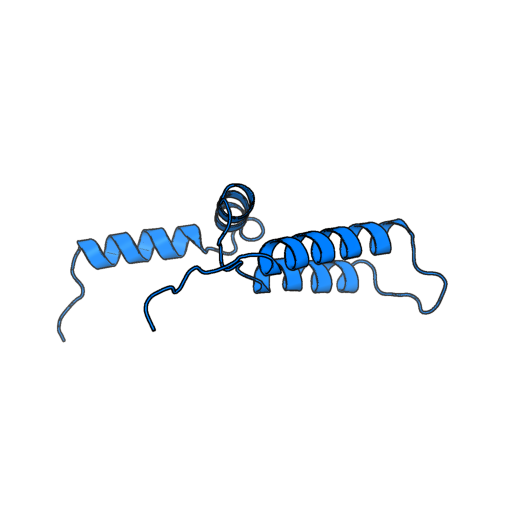? 8.091 -2.218 16.701 1.00 81.94 87 TYR A N 1
ATOM 711 C CA . TYR A 1 87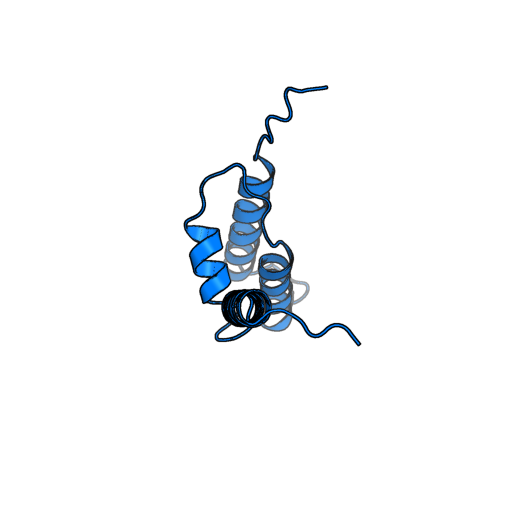 ? 6.967 -2.436 17.606 1.00 81.94 87 TYR A CA 1
ATOM 712 C C . TYR A 1 87 ? 7.548 -2.740 18.981 1.00 81.94 87 TYR A C 1
ATOM 714 O O . TYR A 1 87 ? 8.019 -3.847 19.226 1.00 81.94 87 TYR A O 1
ATOM 722 N N . GLY A 1 88 ? 7.585 -1.732 19.853 1.00 74.56 88 GLY A N 1
ATOM 723 C CA . GLY A 1 88 ? 8.042 -1.876 21.233 1.00 74.56 88 GLY A CA 1
ATOM 724 C C . GLY A 1 88 ? 7.096 -2.763 22.040 1.00 74.56 88 GLY A C 1
ATOM 725 O O . GLY A 1 88 ? 6.328 -2.266 22.854 1.00 74.56 88 GLY A O 1
ATOM 726 N N . LEU A 1 89 ? 7.136 -4.075 21.816 1.00 69.50 89 LEU A N 1
ATOM 727 C CA . LEU A 1 89 ? 6.530 -5.073 22.692 1.00 69.50 89 LEU A CA 1
ATOM 728 C C . LEU A 1 89 ? 7.495 -5.339 23.855 1.00 69.50 89 LEU A C 1
ATOM 730 O O . LEU A 1 89 ? 8.032 -6.429 23.999 1.00 69.50 89 LEU A O 1
ATOM 734 N N . PHE A 1 90 ? 7.756 -4.318 24.673 1.00 61.44 90 PHE A N 1
ATOM 735 C CA . PHE A 1 90 ? 8.548 -4.453 25.898 1.00 61.44 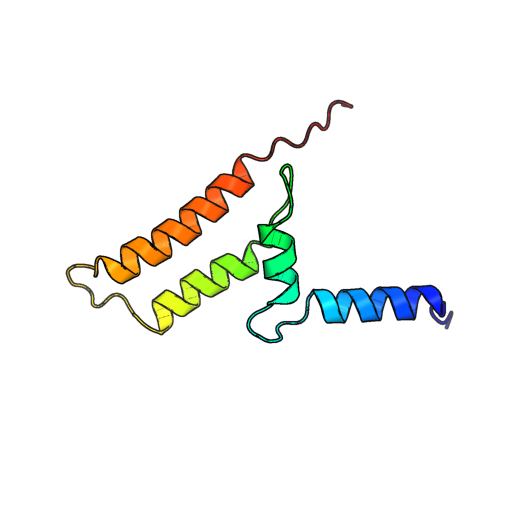90 PHE A CA 1
ATOM 736 C C . PHE A 1 90 ? 7.669 -4.954 27.054 1.00 61.44 90 PHE A C 1
ATOM 738 O O . PHE A 1 90 ? 7.497 -4.232 28.025 1.00 61.44 90 PHE A O 1
ATOM 745 N N . TYR A 1 91 ? 7.073 -6.146 26.928 1.00 56.16 91 TYR A N 1
ATOM 746 C CA . TYR A 1 91 ? 6.407 -6.869 28.031 1.00 56.16 91 TYR A CA 1
ATOM 747 C C . TYR A 1 91 ? 6.383 -8.398 27.790 1.00 56.16 91 TYR A C 1
ATOM 749 O O . TYR A 1 91 ? 5.346 -9.044 27.939 1.00 56.16 91 TYR A O 1
ATOM 757 N N . LEU A 1 92 ? 7.527 -8.971 27.410 1.00 49.19 92 LEU A N 1
ATOM 758 C CA . LEU A 1 92 ? 7.895 -10.377 27.646 1.00 49.19 92 LEU A CA 1
ATOM 759 C C . LEU A 1 92 ? 9.289 -10.404 28.290 1.00 49.19 92 LEU A C 1
ATOM 761 O O . LEU A 1 92 ? 9.675 -11.486 28.777 1.00 49.19 92 LEU A O 1
#

Foldseek 3Di:
DDDDDPVVVVVVVVVCVCCDCPPNSVNVVVVQVPDDPQDDDPVVSLVVVLVVLCVVPPDPVDDDDPVSVVSNVVSVVSVVVNVPGDDPPVPD

pLDDT: mean 87.36, std 10.08, range [45.81, 96.31]